Protein 4E0M (pdb70)

Radius of gyration: 15.79 Å; Cα contacts (8 Å, |Δi|>4): 62; chains: 4; bounding box: 36×23×32 Å

Secondary structure (DSSP, 8-state):
---EEE----/---EEE----/---EEE----/---EEE----

Foldseek 3Di:
DDDWDDVPTD/DDDWDDVPID/DDDWDDVPTD/DDDWDDVVID

Organism: Homo sapiens (NCBI:txid9606)

Solvent-accessible surface area: 5348 Å² total

InterPro domains:
  IPR001084 Microtubule associated protein, tubulin-binding repeat [PF00418] (566-591)
  IPR001084 Microtubule associated protein, tubulin-binding repeat [PF00418] (592-621)
  IPR001084 Microtubule associated protein, tubulin-binding repeat [PF00418] (623-653)
  IPR001084 Microtubule associated protein, tubulin-binding repeat [PF00418] (654-685)
  IPR001084 Microtubule associated protein, tubulin-binding repeat [PS00229] (609-621)
  IPR001084 Microtubule associated protein, tubulin-binding repeat [PS00229] (672-684)
  IPR001084 Microtubule associated protein, tubulin-binding repeat [PS51491] (561-591)
  IPR001084 Microtubule associated protein, tubulin-binding repeat [PS51491] (592-622)
  IPR001084 Microtubule associated protein, tubulin-binding repeat [PS51491] (623-653)
  IPR001084 Microtubule associated protein, tubulin-binding repeat [PS51491] (654-685)
  IPR002955 Microtubule-associated protein Tau [PR01261] (467-478)
  IPR002955 Microtubule-associated protein Tau [PR01261] (479-488)
  IPR002955 Microtubule-associated protein Tau [PR01261] (503-510)
  IPR002955 Microtubule-associated protein Tau [PR01261] (530-538)
  IPR002955 Microtubule-associated protein Tau [PR01261] (539-546)
  IPR002955 Microtubule-associated protein Tau [PR01261] (561-570)
  IPR027324 Microtubule associated protein MAP2/MAP4/Tau [PTHR11501] (316-751)

GO terms:
  GO:0046785 microtubule polymerization (P, IDA)
  GO:0007416 synapse assembly (P, IMP)
  GO:0007611 learning or memory (P, IMP)
  GO:0051260 protein homooligomerization (P, IPI)
  GO:0042802 identical protein binding (F, IPI)
  GO:0005515 protein binding (F, IPI)
  GO:1990000 amyloid fibril formation (P, IEP)
  GO:1990000 amyloid fibril for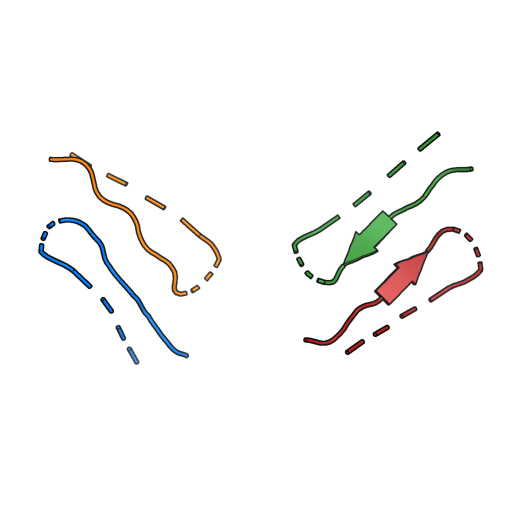mation (P, IDA)
  GO:1990000 amyloid fibril formation (P, EXP)
  GO:0031116 positive regulation of microtubule polymerization (P, IDA)
  GO:0004857 enzyme inhibitor activity (F, IDA)
  GO:0008017 microtubule binding (F, IDA)
  GO:0015630 microtubule cytoskeleton (C, IDA)
  GO:0050848 regulation of calcium-mediated signaling (P, IDA)
  GO:0099077 histone-dependent DNA binding (F, TAS)
  GO:0036477 somatodendritic compartment (C, TAS)
  GO:0043197 dendritic spine (C, TAS)
  GO:0008017 microtubule binding (F, TAS)
  GO:0034614 cellular response to reactive oxygen species (P, TAS)
  GO:0005634 nucleus (C, TAS)

Structure (mmCIF, N/CA/C/O backbone):
data_4E0M
#
_entry.id   4E0M
#
_cell.length_a   58.320
_cell.length_b   25.340
_cell.length_c   50.780
_cell.angle_alpha   90.00
_cell.angle_beta   122.19
_cell.angle_gamma   90.00
#
_symmetry.space_group_name_H-M   'C 1 2 1'
#
loop_
_entity.id
_entity.type
_entity.pdbx_description
1 polymer 'Cyclic pseudo-peptide SVQIVYK(ORN)EF(HAO)(4BF)K(ORN)'
2 non-polymer 'PHOSPHATE ION'
3 non-polymer (4S)-2-METHYL-2,4-PENTANEDIOL
4 water water
#
loop_
_atom_site.group_PDB
_atom_site.id
_atom_site.type_symbol
_atom_site.label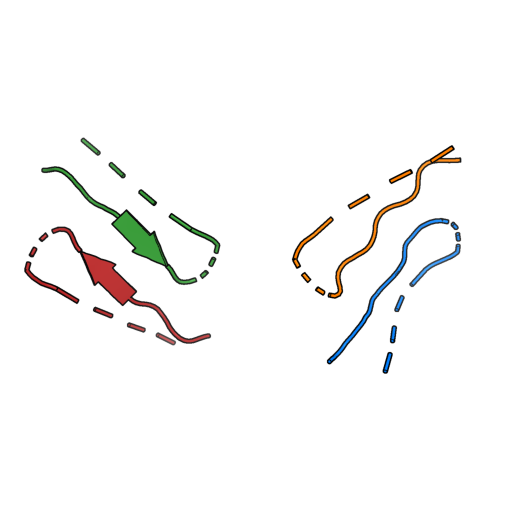_atom_id
_atom_site.label_alt_id
_atom_site.label_comp_id
_atom_site.label_asym_id
_atom_site.label_entity_id
_atom_site.label_seq_id
_atom_site.pdbx_PDB_ins_code
_atom_site.Cartn_x
_atom_site.Cartn_y
_atom_site.Cartn_z
_atom_site.occupancy
_atom_site.B_iso_or_equiv
_atom_site.auth_seq_id
_atom_site.auth_comp_id
_atom_site.auth_asym_id
_atom_site.auth_atom_id
_atom_site.pdbx_PDB_model_num
ATOM 9 N N . SER A 1 2 ? -18.805 -32.200 -11.024 1.00 11.87 1 SER A N 1
ATOM 10 C CA . SER A 1 2 ? -17.555 -32.014 -10.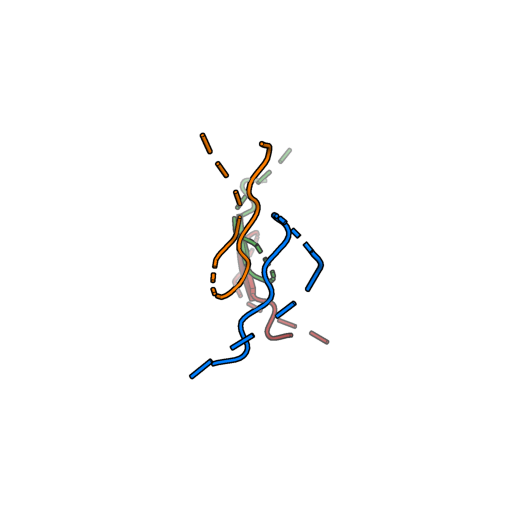264 1.00 11.25 1 SER A CA 1
ATOM 11 C C . SER A 1 2 ? -17.792 -31.724 -8.801 1.00 15.05 1 SER A C 1
ATOM 12 O O . SER A 1 2 ? -18.932 -31.541 -8.380 1.00 13.85 1 SER A O 1
ATOM 15 N N . VAL A 1 3 ? -16.699 -31.690 -8.013 1.00 11.16 2 VAL A N 1
ATOM 16 C CA . VAL A 1 3 ? -16.747 -31.395 -6.577 1.00 10.42 2 VAL A CA 1
ATOM 17 C C . VAL A 1 3 ? -17.195 -29.954 -6.375 1.00 13.91 2 VAL A C 1
ATOM 18 O O . VAL A 1 3 ? -16.699 -29.044 -7.047 1.00 14.31 2 VAL A O 1
ATOM 22 N N . GLN A 1 4 ? -18.161 -29.756 -5.489 1.00 10.83 3 GLN A N 1
ATOM 23 C CA . GLN A 1 4 ? -18.613 -28.415 -5.137 1.00 11.17 3 GLN A CA 1
ATOM 24 C C . GLN A 1 4 ? -18.519 -28.214 -3.649 1.00 14.39 3 GLN A C 1
ATOM 25 O O . GLN A 1 4 ? -18.886 -29.093 -2.870 1.00 13.59 3 GLN A O 1
ATOM 31 N N . ILE A 1 5 ? -18.035 -27.043 -3.244 1.00 10.03 4 ILE A N 1
ATOM 32 C CA . ILE A 1 5 ? -17.890 -26.721 -1.823 1.00 9.03 4 ILE A CA 1
ATOM 33 C C . ILE A 1 5 ? -18.467 -25.344 -1.635 1.00 13.00 4 ILE A C 1
ATOM 34 O O . ILE A 1 5 ? -18.095 -24.421 -2.373 1.00 13.31 4 ILE A O 1
ATOM 39 N N . VAL A 1 6 ? -19.374 -25.195 -0.651 1.00 10.11 5 VAL A N 1
ATOM 40 C CA A VAL A 1 6 ? -19.988 -23.891 -0.383 0.50 10.32 5 VAL A CA 1
ATOM 41 C CA B VAL A 1 6 ? -20.060 -23.924 -0.382 0.50 10.71 5 VAL A CA 1
ATOM 42 C C . VAL A 1 6 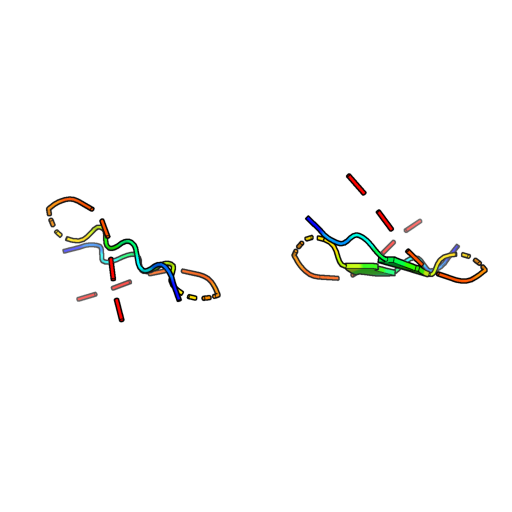? -19.761 -23.437 1.036 1.00 13.34 5 VAL A C 1
ATOM 43 O O . VAL A 1 6 ? -19.705 -24.250 1.956 1.00 13.27 5 VAL A O 1
ATOM 50 N N . TYR A 1 7 ? -19.629 -22.132 1.204 1.00 9.81 6 TYR A N 1
ATOM 51 C CA . TYR A 1 7 ? -19.474 -21.456 2.480 1.00 10.18 6 TYR A CA 1
ATOM 52 C C . TYR A 1 7 ? -20.613 -20.445 2.474 1.00 13.53 6 TYR A C 1
ATOM 53 O O . TYR A 1 7 ? -20.709 -19.618 1.554 1.00 13.43 6 TYR A O 1
ATOM 62 N N . LYS A 1 8 ? -21.487 -20.497 3.496 1.00 9.95 7 LYS A N 1
ATOM 63 C CA . LYS A 1 8 ? -22.613 -19.561 3.555 1.00 14.22 7 LYS A CA 1
ATOM 64 C C . LYS A 1 8 ? -22.856 -19.117 4.981 1.00 19.75 7 LYS A C 1
ATOM 65 O O . LYS A 1 8 ? -23.457 -19.865 5.756 1.00 17.73 7 LYS A O 1
ATOM 79 N N . GLU A 1 10 ? -22.579 -21.956 7.348 1.00 17.36 9 GLU A N 1
ATOM 80 C CA . GLU A 1 10 ? -22.566 -23.315 6.793 1.00 16.46 9 GLU A CA 1
ATOM 81 C C . GLU A 1 10 ? -21.330 -23.530 5.966 1.00 16.58 9 GLU A C 1
ATOM 82 O O . GLU A 1 10 ? -20.842 -22.604 5.319 1.00 15.03 9 GLU A O 1
ATOM 84 N N . PHE A 1 11 ? -20.847 -24.772 5.936 1.00 12.92 10 PHE A N 1
ATOM 85 C CA . PHE A 1 11 ? -19.670 -25.109 5.137 1.00 12.32 10 PHE A CA 1
ATOM 86 C C . PHE 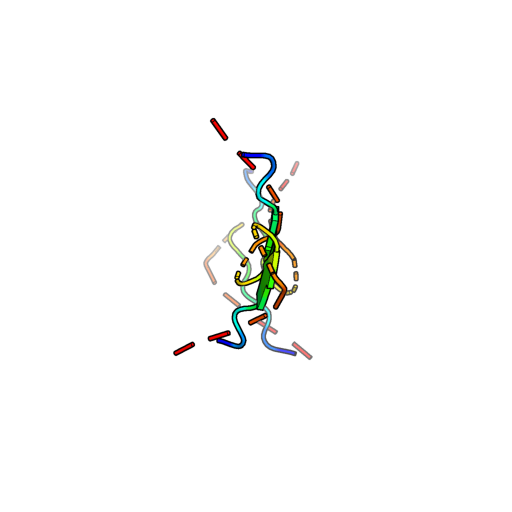A 1 11 ? -19.767 -26.566 4.666 1.00 12.24 10 PHE A C 1
ATOM 87 O O . PHE A 1 11 ? -19.926 -27.453 5.499 1.00 15.76 10 PHE A O 1
ATOM 124 N N . LYS A 1 14 ? -21.820 -33.018 -7.762 1.00 15.28 13 LYS A N 1
ATOM 125 C CA . LYS A 1 14 ? -22.974 -32.744 -8.613 1.00 16.61 13 LYS A CA 1
ATOM 126 C C . LYS A 1 14 ? -22.525 -32.442 -10.027 1.00 21.86 13 LYS A C 1
ATOM 127 O O . LYS A 1 14 ? -21.561 -31.701 -10.217 1.00 15.36 13 LYS A O 1
ATOM 137 N N . SER B 1 2 ? -25.428 -12.519 4.359 1.00 18.81 1 SER B N 1
ATOM 138 C CA . SER B 1 2 ? -24.286 -13.383 4.660 1.00 18.23 1 SER B CA 1
ATOM 139 C C . SER B 1 2 ? -23.287 -13.432 3.522 1.00 16.52 1 SER B C 1
ATOM 140 O O . SER B 1 2 ? -23.666 -13.320 2.369 1.00 15.76 1 SER B O 1
ATOM 143 N N . VAL B 1 3 ? -22.037 -13.711 3.849 1.00 12.48 2 VAL B N 1
ATOM 144 C CA . VAL B 1 3 ? -20.977 -13.898 2.860 1.00 13.27 2 VAL B CA 1
ATOM 145 C C . VAL B 1 3 ? -21.145 -15.308 2.318 1.00 16.68 2 VAL B C 1
ATOM 146 O O . VAL B 1 3 ? -21.329 -16.267 3.086 1.00 15.77 2 VAL B O 1
ATOM 150 N N . GLN B 1 4 ? -21.140 -15.423 0.984 1.00 12.74 3 GLN B N 1
ATOM 151 C CA . GLN B 1 4 ? -21.310 -16.683 0.279 1.00 12.41 3 GLN B CA 1
ATOM 152 C C . GLN B 1 4 ? -20.170 -16.888 -0.660 1.00 14.00 3 GLN B C 1
ATOM 153 O O . GLN B 1 4 ? -19.907 -16.037 -1.527 1.00 11.90 3 GLN B O 1
ATOM 159 N N . ILE B 1 5 ? -19.495 -18.039 -0.507 1.00 10.89 4 ILE B N 1
ATOM 160 C CA . ILE B 1 5 ? -18.337 -18.396 -1.326 1.00 10.05 4 ILE B CA 1
ATOM 161 C C . ILE B 1 5 ? -18.612 -19.775 -1.902 1.00 12.07 4 ILE B C 1
ATOM 162 O O . ILE B 1 5 ? -19.020 -20.668 -1.170 1.00 13.76 4 ILE B O 1
ATOM 167 N N . VAL B 1 6 ? -18.408 -19.927 -3.217 1.00 11.51 5 VAL B N 1
ATOM 168 C CA . VAL B 1 6 ? -18.623 -21.214 -3.894 1.00 10.66 5 VAL B CA 1
ATOM 169 C C . VAL B 1 6 ? -17.390 -21.642 -4.688 1.00 11.58 5 VAL B C 1
ATOM 170 O O . VAL B 1 6 ? -16.805 -20.867 -5.455 1.00 11.52 5 VAL B O 1
ATOM 174 N N . TYR B 1 7 ? -17.047 -22.926 -4.585 1.00 8.84 6 TYR B N 1
ATOM 175 C CA . TYR B 1 7 ? -15.976 -23.501 -5.398 1.00 9.74 6 TYR B CA 1
ATOM 176 C C . TYR B 1 7 ? -16.648 -24.644 -6.134 1.00 13.86 6 TYR B C 1
ATOM 177 O O . TYR B 1 7 ? -17.311 -25.464 -5.494 1.00 11.83 6 TYR B O 1
ATOM 186 N N . LYS B 1 8 ? -16.521 -24.695 -7.465 1.00 11.12 7 LYS B N 1
ATOM 187 C CA . LYS B 1 8 ? -17.068 -25.814 -8.224 1.00 8.21 7 LYS B CA 1
ATOM 188 C C . LYS B 1 8 ? -16.134 -26.189 -9.350 1.00 12.43 7 LYS B C 1
ATOM 189 O O . LYS B 1 8 ? -15.900 -25.376 -10.238 1.00 12.55 7 LYS B O 1
ATOM 203 N N . GLU B 1 10 ? -13.875 -23.433 -10.742 1.00 12.18 9 GLU B N 1
ATOM 204 C CA . GLU B 1 10 ? -14.023 -21.992 -10.591 1.00 14.17 9 GLU B CA 1
ATOM 205 C C . GLU B 1 10 ? -14.361 -21.662 -9.159 1.00 16.20 9 GLU B C 1
ATOM 206 O O . GLU B 1 10 ? -14.819 -22.526 -8.393 1.00 13.47 9 GLU B O 1
ATOM 212 N N . PHE B 1 11 ? -14.075 -20.413 -8.778 1.00 14.16 10 PHE B N 1
ATOM 213 C CA . PHE B 1 11 ? -14.233 -19.943 -7.410 1.00 13.26 10 PHE B CA 1
ATOM 214 C C . PHE B 1 11 ? -14.927 -18.589 -7.392 1.00 14.48 10 PHE B C 1
ATOM 215 O O . PHE B 1 11 ? -14.434 -17.625 -7.975 1.00 13.78 10 PHE B O 1
ATOM 252 N N . LYS B 1 14 ? -24.770 -11.461 0.196 1.00 16.40 13 LYS B N 1
ATOM 253 C CA . LYS B 1 14 ? -26.174 -11.609 -0.189 1.00 20.93 13 LYS B CA 1
ATOM 254 C C . LYS B 1 14 ? -27.066 -11.365 1.016 1.00 31.31 13 LYS B C 1
ATOM 255 O O . LYS B 1 14 ? -27.021 -12.136 1.973 1.00 19.02 13 LYS B O 1
ATOM 269 N N . SER C 1 2 ? 10.917 -12.108 -19.554 1.00 17.83 1 SER C N 1
ATOM 270 C CA . SER C 1 2 ? 10.050 -12.786 -20.533 1.00 15.55 1 SER C CA 1
ATOM 271 C C . SER C 1 2 ? 8.580 -12.645 -20.237 1.00 14.30 1 SER C C 1
ATOM 272 O O . SER C 1 2 ? 8.191 -12.542 -19.079 1.00 14.69 1 SER C O 1
ATOM 275 N N . VAL C 1 3 ? 7.755 -12.797 -21.283 1.00 10.24 2 VAL C N 1
ATOM 276 C CA . VAL C 1 3 ? 6.304 -12.922 -21.102 1.00 9.16 2 VAL C CA 1
ATOM 277 C C . VAL C 1 3 ? 6.099 -14.350 -20.631 1.00 11.86 2 VAL C C 1
ATOM 278 O O . VAL C 1 3 ? 6.676 -15.270 -21.201 1.00 14.13 2 VAL C O 1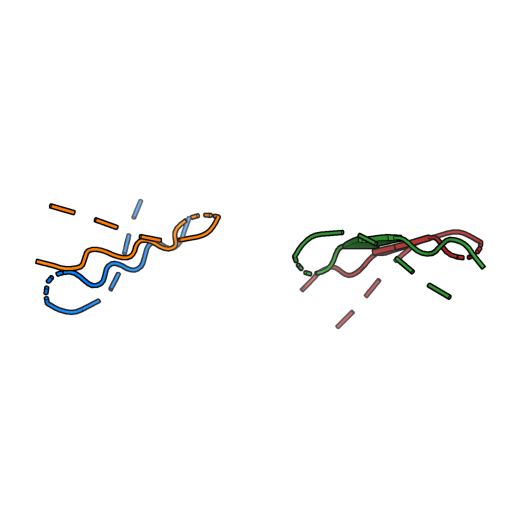
ATOM 282 N N . GLN C 1 4 ? 5.296 -14.536 -19.576 1.00 9.06 3 GLN C N 1
ATOM 283 C CA . GLN C 1 4 ? 5.048 -15.871 -19.043 1.00 8.56 3 GLN C CA 1
ATOM 284 C C . GLN C 1 4 ? 3.593 -16.002 -18.637 1.00 10.93 3 GLN C C 1
ATOM 285 O O . GLN C 1 4 ? 3.037 -15.105 -17.999 1.00 10.59 3 GLN C O 1
ATOM 291 N N . ILE C 1 5 ? 2.980 -17.133 -19.005 1.00 8.00 4 ILE C N 1
ATOM 292 C CA . ILE C 1 5 ? 1.581 -17.432 -18.758 1.00 7.21 4 ILE C CA 1
ATOM 293 C C . ILE C 1 5 ? 1.568 -18.804 -18.145 1.00 10.68 4 ILE C C 1
ATOM 294 O O . ILE C 1 5 ? 2.143 -19.740 -18.721 1.00 10.20 4 ILE C O 1
ATOM 299 N N . VAL C 1 6 ? 0.960 -18.899 -16.960 1.00 8.24 5 VAL C N 1
ATOM 300 C CA . VAL C 1 6 ? 0.873 -20.149 -16.195 1.00 8.89 5 VAL C CA 1
ATOM 301 C C . VAL C 1 6 ? -0.567 -20.605 -16.051 1.00 11.32 5 VAL C C 1
ATOM 302 O O . VAL C 1 6 ? -1.427 -19.809 -15.687 1.00 10.19 5 VAL C O 1
ATOM 306 N N . TYR C 1 7 ? -0.795 -21.907 -16.252 1.00 8.03 6 TYR C N 1
ATOM 307 C CA . TYR C 1 7 ? -2.082 -22.556 -16.038 1.00 8.91 6 TYR C CA 1
ATOM 308 C C . TYR C 1 7 ? -1.814 -23.654 -15.025 1.00 11.49 6 TYR C C 1
ATOM 309 O O . TYR C 1 7 ? -0.950 -24.510 -15.247 1.00 10.74 6 TYR C O 1
ATOM 318 N N . LYS C 1 8 ? -2.504 -23.639 -13.892 1.00 10.53 7 LYS C N 1
ATOM 319 C CA . LYS C 1 8 ? -2.318 -24.713 -12.905 1.00 12.56 7 LYS C CA 1
ATOM 320 C C . LYS C 1 8 ? -3.656 -25.142 -12.325 1.00 16.20 7 LYS C C 1
ATOM 321 O O . LYS C 1 8 ? -4.161 -24.468 -11.428 1.00 13.62 7 LYS C O 1
ATOM 335 N N . GLU C 1 10 ? -5.817 -22.257 -11.709 1.00 13.46 9 GLU C N 1
ATOM 336 C CA . GLU C 1 10 ? -5.360 -20.883 -11.827 1.00 14.22 9 GLU C CA 1
ATOM 337 C C . GLU C 1 10 ? -4.828 -20.569 -13.186 1.00 14.97 9 GLU C C 1
ATOM 338 O O . GLU C 1 10 ? -4.329 -21.474 -13.861 1.00 14.28 9 GLU C O 1
ATOM 344 N N . PHE C 1 11 ? -4.994 -19.316 -13.619 1.00 10.04 10 PHE C N 1
ATOM 345 C CA . PHE C 1 11 ? -4.499 -18.884 -14.927 1.00 9.87 10 PHE C CA 1
ATOM 346 C C . PHE C 1 11 ? -3.972 -17.438 -14.848 1.00 14.65 10 PHE C C 1
ATOM 347 O O . PHE C 1 11 ? -4.713 -16.540 -14.434 1.00 14.39 10 PHE C O 1
ATOM 384 N N . LYS C 1 14 ? 7.977 -10.390 -16.732 1.00 13.96 13 LYS C N 1
ATOM 385 C CA . LYS C 1 14 ? 8.956 -10.096 -15.680 1.00 18.86 13 LYS C CA 1
ATOM 386 C C . LYS C 1 14 ? 10.360 -10.283 -16.222 1.00 26.57 13 LYS C C 1
ATOM 387 O O . LYS C 1 14 ? 10.668 -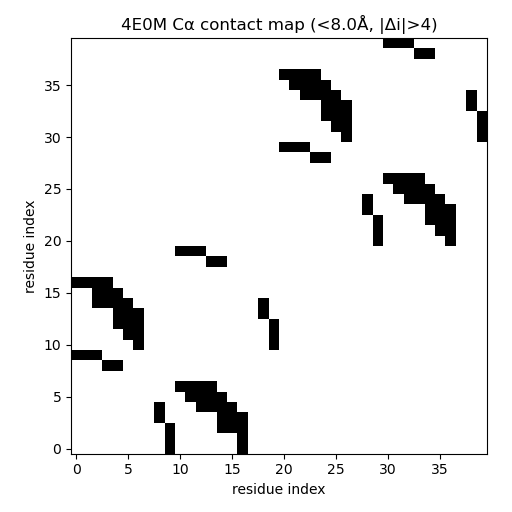11.363 -16.721 1.00 22.75 13 LYS C O 1
ATOM 401 N N . SER D 1 2 ? -2.277 -31.363 -9.912 1.00 17.92 1 SER D N 1
ATOM 402 C CA A SER D 1 2 ? -2.989 -30.709 -11.007 0.50 15.98 1 SER D CA 1
ATOM 403 C CA B SER D 1 2 ? -2.977 -30.689 -11.005 0.50 15.95 1 SER D CA 1
ATOM 404 C C . SER D 1 2 ? -2.161 -30.675 -12.266 1.00 16.77 1 SER D C 1
ATOM 405 O O . SER D 1 2 ? -0.949 -30.772 -12.203 1.00 14.79 1 SER D O 1
ATOM 410 N N . VAL D 1 3 ? -2.823 -30.481 -13.403 1.00 11.23 2 VAL D N 1
ATOM 411 C CA . VAL D 1 3 ? -2.135 -30.328 -14.693 1.00 10.65 2 VAL D CA 1
ATOM 412 C C . VAL D 1 3 ? -1.599 -28.909 -14.699 1.00 15.49 2 VAL D C 1
ATOM 413 O O . VAL D 1 3 ? -2.346 -27.981 -14.403 1.00 16.05 2 VAL D O 1
ATOM 417 N N . GLN D 1 4 ? -0.297 -28.743 -15.001 1.00 10.29 3 GLN D N 1
ATOM 418 C CA . GLN D 1 4 ? 0.346 -27.435 -15.046 1.00 9.30 3 GLN D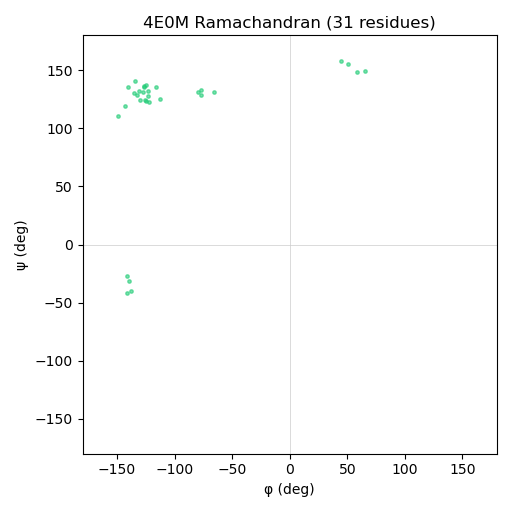 CA 1
ATOM 419 C C . GLN D 1 4 ? 0.966 -27.239 -16.410 1.00 12.66 3 GLN D C 1
ATOM 420 O O . GLN D 1 4 ? 1.686 -28.111 -16.910 1.00 11.85 3 GLN D O 1
ATOM 426 N N . ILE D 1 5 ? 0.701 -26.069 -17.012 1.00 9.35 4 ILE D N 1
ATOM 427 C CA . ILE D 1 5 ? 1.196 -25.757 -18.346 1.00 8.39 4 ILE D CA 1
ATOM 428 C C . ILE D 1 5 ? 1.820 -24.377 -18.242 1.00 12.23 4 ILE D C 1
ATOM 429 O O . ILE D 1 5 ? 1.233 -23.487 -17.632 1.00 10.71 4 ILE D O 1
ATOM 434 N N . VAL D 1 6 ? 3.036 -24.219 -18.776 1.00 10.46 5 VAL D N 1
ATOM 435 C CA . VAL D 1 6 ? 3.716 -22.929 -18.730 1.00 9.52 5 VAL D CA 1
ATOM 436 C C . VAL D 1 6 ? 4.145 -22.536 -20.139 1.00 11.76 5 VAL D C 1
ATOM 437 O O . VAL D 1 6 ? 4.692 -23.339 -20.900 1.00 10.87 5 VAL D O 1
ATOM 441 N N . TYR D 1 7 ? 3.898 -21.278 -20.466 1.00 7.39 6 TYR D N 1
ATOM 442 C CA . TYR D 1 7 ? 4.421 -20.661 -21.663 1.00 8.10 6 TYR D CA 1
ATOM 443 C C . TYR D 1 7 ? 5.404 -19.613 -21.153 1.00 12.38 6 TYR D C 1
ATOM 444 O O . TYR D 1 7 ? 5.032 -18.768 -20.327 1.00 11.59 6 TYR D O 1
ATOM 453 N N . LYS D 1 8 ? 6.664 -19.660 -21.627 1.00 9.85 7 LYS D N 1
ATOM 454 C CA . LYS D 1 8 ? 7.671 -18.654 -21.249 1.00 10.38 7 LYS D CA 1
ATOM 455 C C . LYS D 1 8 ? 8.506 -18.300 -22.476 1.00 11.35 7 LYS D C 1
ATOM 456 O O . LYS D 1 8 ? 9.323 -19.127 -22.910 1.00 13.85 7 LYS D O 1
ATOM 470 N N . GLU D 1 10 ? 9.063 -20.951 -25.030 1.00 13.88 9 GLU D N 1
ATOM 471 C CA . GLU D 1 10 ? 8.913 -22.397 -24.879 1.00 15.89 9 GLU D CA 1
ATOM 472 C C . GLU D 1 10 ? 7.548 -22.649 -24.268 1.00 15.64 9 GLU D C 1
ATOM 473 O O . GLU D 1 10 ? 7.011 -21.783 -23.584 1.00 13.63 9 GLU D O 1
ATOM 475 N N . PHE D 1 11 ? 7.005 -23.836 -24.507 1.00 10.51 10 PHE D N 1
ATOM 476 C CA . PHE D 1 11 ? 5.686 -24.203 -24.028 1.00 10.94 10 PHE D CA 1
ATOM 477 C C . PHE D 1 11 ? 5.737 -25.617 -23.444 1.00 15.10 10 PHE D C 1
ATOM 478 O O . PHE D 1 11 ? 6.271 -26.539 -24.071 1.00 14.75 10 PHE D O 1
ATOM 515 N N . LYS D 1 14 ? 1.648 -32.377 -11.596 1.00 17.95 13 LYS D N 1
ATOM 516 C CA . LYS D 1 14 ? 2.427 -32.173 -10.363 1.00 25.27 13 LYS D CA 1
ATOM 517 C C . LYS D 1 14 ? 1.563 -32.015 -9.117 1.00 27.40 13 LYS D C 1
ATOM 518 O O . LYS D 1 14 ? 0.602 -31.247 -9.115 1.00 16.53 13 LYS D O 1
#

B-factor: mean 19.05, std 11.28, range [3.86, 81.79]

Sequence (40 aa):
SVQIVVYKEFKSVQIVYKEFKSVQIVYKEFKSSVQIVYKEFK